Protein AF-G5E279-F1 (afdb_monomer)

Mean predicted aligned error: 8.5 Å

Organism: NCBI:txid8362

Sequence (110 aa):
SQKFAKAAKEYCSMAWTTLMDRFNNGLYSSHADQHRLKYQCFKSAWVYSVLHDGFHFPHNYPNLKTAQLVYDKEVQWTLGAMLYKTRFLPLRDIRQESARPSRVSWFRFS

pLDDT: mean 90.17, std 13.59, range [43.53, 98.5]

Nearest PDB structures (foldseek):
  6wg5-assembly1_A  TM=9.042E-01  e=2.805E-08  Homo sapiens

Solvent-accessible surface area (backbone atoms only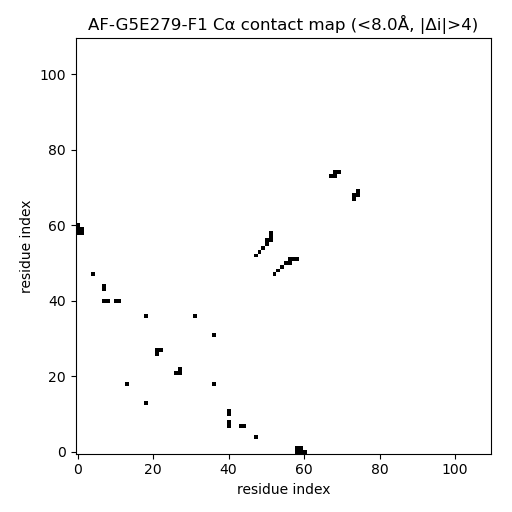 — not comparable to full-atom values): 6972 Å² total; per-residue (Å²): 79,65,73,59,56,50,53,46,51,55,57,58,69,51,54,68,68,60,56,49,49,41,50,78,70,58,75,54,63,93,87,63,48,72,69,50,62,74,43,43,47,60,53,50,54,48,53,51,43,46,40,40,74,64,69,60,44,59,66,76,56,81,84,77,77,93,72,86,52,59,93,90,31,73,84,57,68,65,58,55,52,49,52,64,75,49,66,60,59,66,55,54,58,54,46,55,68,71,60,59,76,81,80,78,82,86,82,86,87,133

InterPro domains:
  IPR000407 Nucleoside phosphatase GDA1/CD39 [PF01150] (2-91)
  IPR000407 Nucleoside phosphatase GDA1/CD39 [PTHR11782] (2-87)

Structure (mmCIF, N/CA/C/O backbone):
data_AF-G5E279-F1
#
_entry.id   AF-G5E279-F1
#
loop_
_atom_site.group_PDB
_atom_site.id
_atom_site.type_symbol
_atom_site.label_atom_id
_atom_site.label_alt_id
_atom_site.label_comp_id
_atom_site.label_asym_id
_atom_site.label_entity_id
_atom_site.label_seq_id
_atom_site.pdbx_PDB_ins_code
_atom_site.Cartn_x
_atom_site.Cartn_y
_atom_site.Cartn_z
_atom_site.occupancy
_atom_site.B_iso_or_equiv
_atom_site.auth_seq_id
_atom_site.auth_comp_id
_atom_site.auth_asym_id
_atom_site.auth_atom_id
_atom_site.pdbx_PDB_model_num
ATOM 1 N N . SER A 1 1 ? -3.790 -13.677 0.867 1.00 71.75 1 SER A N 1
ATOM 2 C CA . SER A 1 1 ? -4.754 -12.581 1.106 1.00 71.75 1 SER A CA 1
ATOM 3 C C . SER A 1 1 ? -5.674 -12.777 2.324 1.00 71.75 1 SER A C 1
ATOM 5 O O . SER A 1 1 ? -5.982 -11.805 3.004 1.00 71.75 1 SER A O 1
ATOM 7 N N . GLN A 1 2 ? -6.073 -14.007 2.690 1.00 86.00 2 GLN A N 1
ATOM 8 C CA . GLN A 1 2 ? -7.062 -14.243 3.765 1.00 86.00 2 GLN A CA 1
ATOM 9 C C . GLN A 1 2 ? -6.734 -13.600 5.130 1.00 86.00 2 GLN A C 1
ATOM 11 O O . GLN A 1 2 ? -7.617 -12.998 5.736 1.00 86.00 2 GLN A O 1
ATOM 16 N N . LYS A 1 3 ? -5.474 -13.654 5.594 1.00 93.75 3 LYS A N 1
ATOM 17 C CA . LYS A 1 3 ? -5.059 -13.016 6.862 1.00 93.75 3 LYS A CA 1
ATOM 18 C C . LYS A 1 3 ? -5.303 -11.501 6.863 1.00 93.75 3 LYS A C 1
ATOM 20 O O . LYS A 1 3 ? -5.796 -10.967 7.850 1.00 93.75 3 LYS A O 1
ATOM 25 N N . PHE A 1 4 ? -4.991 -10.830 5.752 1.00 95.81 4 PHE A N 1
ATOM 26 C CA . PHE A 1 4 ? -5.229 -9.394 5.590 1.00 95.81 4 PHE A CA 1
ATOM 27 C C . PHE A 1 4 ? -6.728 -9.078 5.604 1.00 95.81 4 PHE A C 1
ATOM 29 O O . PHE A 1 4 ? -7.161 -8.234 6.380 1.00 95.81 4 PHE A O 1
ATOM 36 N N . ALA A 1 5 ? -7.526 -9.802 4.811 1.00 95.88 5 ALA A N 1
ATOM 37 C CA . ALA A 1 5 ? -8.972 -9.591 4.744 1.00 95.88 5 ALA A CA 1
ATOM 38 C C . ALA A 1 5 ? -9.661 -9.815 6.101 1.00 95.88 5 ALA A C 1
ATOM 40 O O . ALA A 1 5 ? -10.548 -9.051 6.474 1.00 95.88 5 ALA A O 1
ATOM 41 N N . LYS A 1 6 ? -9.232 -10.834 6.859 1.00 97.62 6 LYS A N 1
ATOM 42 C CA . LYS A 1 6 ? -9.735 -11.102 8.212 1.00 97.62 6 LYS A CA 1
ATOM 43 C C . LYS A 1 6 ? -9.425 -9.941 9.162 1.00 97.62 6 LYS A C 1
ATOM 45 O O . LYS A 1 6 ? -10.348 -9.397 9.757 1.00 97.62 6 LYS A O 1
ATOM 50 N N . ALA A 1 7 ? -8.163 -9.514 9.234 1.00 97.75 7 ALA A N 1
ATOM 51 C CA . ALA A 1 7 ? -7.754 -8.406 10.098 1.00 97.75 7 ALA A CA 1
ATOM 52 C C . ALA A 1 7 ? -8.438 -7.079 9.719 1.00 97.75 7 ALA A C 1
ATOM 54 O O . ALA A 1 7 ? -8.822 -6.308 10.594 1.00 97.75 7 ALA A O 1
ATOM 55 N N . ALA A 1 8 ? -8.632 -6.820 8.421 1.00 98.00 8 ALA A N 1
ATOM 56 C CA . ALA A 1 8 ? -9.357 -5.647 7.942 1.00 98.00 8 ALA A CA 1
ATOM 57 C C . ALA A 1 8 ? -10.833 -5.672 8.372 1.00 98.00 8 ALA A C 1
ATOM 59 O O . ALA A 1 8 ? -11.332 -4.671 8.878 1.00 98.00 8 ALA A O 1
ATOM 60 N N . LYS A 1 9 ? -11.518 -6.819 8.239 1.00 98.12 9 LYS A N 1
ATOM 61 C CA . LYS A 1 9 ? -12.907 -6.985 8.704 1.00 98.12 9 LYS A CA 1
ATOM 62 C C . LYS A 1 9 ? -13.033 -6.787 10.213 1.00 98.12 9 LYS A C 1
ATOM 64 O O . LYS A 1 9 ? -13.901 -6.034 10.644 1.00 98.12 9 LYS A O 1
ATOM 69 N N . GLU A 1 10 ? -12.151 -7.406 10.995 1.00 98.06 10 GLU A N 1
ATOM 70 C CA . GLU A 1 10 ? -12.105 -7.228 12.452 1.00 98.06 10 GLU A CA 1
ATOM 71 C C . GLU A 1 10 ? -11.899 -5.753 12.815 1.00 98.06 10 GLU A C 1
ATOM 73 O O . GLU A 1 10 ? -12.656 -5.208 13.615 1.00 98.06 10 GLU A O 1
ATOM 78 N N . TYR A 1 11 ? -10.953 -5.074 12.156 1.00 98.00 11 TYR A N 1
ATOM 79 C CA . TYR A 1 11 ? -10.722 -3.644 12.348 1.00 98.00 11 TYR A CA 1
ATOM 80 C C . TYR A 1 11 ? -11.961 -2.795 12.041 1.00 98.00 11 TYR A C 1
ATOM 82 O O . TYR A 1 11 ? -12.356 -1.968 12.858 1.00 98.00 11 TYR A O 1
ATOM 90 N N . CYS A 1 12 ? -12.591 -3.019 10.887 1.00 98.12 12 CYS A N 1
ATOM 91 C CA . CYS A 1 12 ? -13.786 -2.295 10.452 1.00 98.12 12 CYS A CA 1
ATOM 92 C C . CYS A 1 12 ? -15.004 -2.524 11.359 1.00 98.12 12 CYS A C 1
ATOM 94 O O . CYS A 1 12 ? -15.870 -1.659 11.433 1.00 98.12 12 CYS A O 1
ATOM 96 N N . SER A 1 13 ? -15.090 -3.682 12.019 1.00 98.19 13 SER A N 1
ATOM 97 C CA .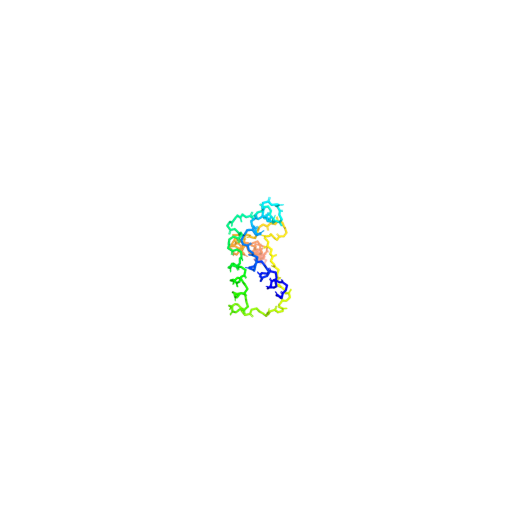 SER A 1 13 ? -16.195 -4.020 12.925 1.00 98.19 13 SER A CA 1
ATOM 98 C C . SER A 1 13 ? -16.061 -3.431 14.332 1.00 98.19 13 SER A C 1
ATOM 100 O O . SER A 1 13 ? -17.015 -3.483 15.104 1.00 98.19 13 SER A O 1
ATOM 102 N N . MET A 1 14 ? -14.895 -2.883 14.690 1.00 98.00 14 MET A N 1
ATOM 103 C CA . MET A 1 14 ? -14.697 -2.273 16.003 1.00 98.00 14 MET A CA 1
ATOM 104 C C . MET A 1 14 ? -15.431 -0.937 16.116 1.00 98.00 14 MET A C 1
ATOM 106 O O . MET A 1 14 ? -15.403 -0.109 15.205 1.00 98.00 14 MET A O 1
ATOM 110 N N . ALA A 1 15 ? -16.029 -0.695 17.283 1.00 98.25 15 ALA A N 1
ATOM 111 C CA . ALA A 1 15 ? -16.591 0.606 17.604 1.00 98.25 15 ALA A CA 1
ATOM 112 C C . ALA A 1 15 ? -15.498 1.686 17.577 1.00 98.25 15 ALA A C 1
ATOM 114 O O . ALA A 1 15 ? -14.365 1.464 18.016 1.00 98.25 15 ALA A O 1
ATOM 115 N N . TRP A 1 16 ? -15.857 2.884 17.110 1.00 97.88 16 TRP A N 1
ATOM 116 C CA . TRP A 1 16 ? -14.929 4.015 17.040 1.00 97.88 16 TRP A CA 1
ATOM 117 C C . TRP A 1 16 ? -14.297 4.346 18.401 1.00 97.88 16 TRP A C 1
ATOM 119 O O . TRP A 1 16 ? -13.103 4.621 18.479 1.00 97.88 16 TRP A O 1
ATOM 129 N N . THR A 1 17 ? -15.071 4.244 19.484 1.00 98.06 17 THR A N 1
ATOM 130 C CA . THR A 1 17 ? -14.591 4.440 20.861 1.00 98.06 17 THR A CA 1
ATOM 131 C C . THR A 1 17 ? -13.476 3.461 21.227 1.00 98.06 17 THR A C 1
ATOM 133 O O . THR A 1 17 ? -12.451 3.879 21.755 1.00 98.06 17 THR A O 1
ATOM 136 N N . THR A 1 18 ? -13.617 2.179 20.877 1.00 98.12 18 THR A N 1
ATOM 137 C CA . THR A 1 18 ? -12.583 1.154 21.087 1.00 98.12 18 THR A CA 1
ATOM 138 C C . THR A 1 18 ? -11.334 1.422 20.251 1.00 98.12 18 THR A C 1
ATOM 140 O O . THR A 1 18 ? -10.218 1.249 20.736 1.00 98.12 18 THR A O 1
ATOM 143 N N . LEU A 1 19 ? -11.494 1.850 18.994 1.00 97.69 19 LEU A N 1
ATOM 144 C CA . LEU A 1 19 ? -10.357 2.213 18.144 1.00 97.69 19 LEU A CA 1
ATOM 145 C C . LEU A 1 19 ? -9.563 3.377 18.744 1.00 97.69 19 LEU A C 1
ATOM 147 O O . LEU A 1 19 ? -8.333 3.332 18.748 1.00 97.69 19 LEU A O 1
ATOM 151 N N . MET A 1 20 ? -10.267 4.383 19.261 1.00 97.56 20 MET A N 1
ATOM 152 C CA . MET A 1 20 ? -9.670 5.572 19.858 1.00 97.56 20 MET A CA 1
ATOM 153 C C . MET A 1 20 ? -8.972 5.263 21.187 1.00 97.56 20 MET A C 1
ATOM 155 O O . MET A 1 20 ? -7.848 5.708 21.399 1.00 97.56 20 MET A O 1
ATOM 159 N N . ASP A 1 21 ? -9.583 4.441 22.042 1.00 98.00 21 ASP A N 1
ATOM 160 C CA . ASP A 1 21 ? -8.963 3.968 23.284 1.00 98.00 21 ASP A CA 1
ATOM 161 C C . ASP A 1 21 ? -7.646 3.224 23.005 1.00 98.00 21 ASP A C 1
ATOM 163 O O . ASP A 1 21 ? -6.596 3.569 23.544 1.00 98.00 21 ASP A O 1
ATOM 167 N N . ARG A 1 22 ? -7.651 2.284 22.050 1.00 97.31 22 ARG A N 1
ATOM 168 C CA . ARG A 1 22 ? -6.431 1.568 21.636 1.00 97.31 22 ARG A CA 1
ATOM 169 C C . ARG A 1 22 ? -5.341 2.500 21.111 1.00 97.31 22 ARG A C 1
ATOM 171 O O . ARG A 1 22 ? -4.161 2.247 21.335 1.00 97.31 22 ARG A O 1
ATOM 178 N N . PHE A 1 23 ? -5.722 3.558 20.403 1.00 97.19 23 PHE A N 1
ATOM 179 C CA . PHE A 1 23 ? -4.775 4.555 19.916 1.00 97.19 23 PHE A CA 1
ATOM 180 C C . PHE A 1 23 ? -4.157 5.365 21.046 1.00 97.19 23 PHE A C 1
ATOM 182 O O . PHE A 1 23 ? -2.937 5.494 21.088 1.00 97.19 23 PHE A O 1
ATOM 189 N N . ASN A 1 24 ? -4.974 5.841 21.984 1.00 96.75 24 ASN A N 1
ATOM 190 C CA . ASN A 1 24 ? -4.503 6.593 23.145 1.00 96.75 24 ASN A CA 1
ATOM 191 C C . ASN A 1 24 ? -3.589 5.745 24.041 1.00 96.75 24 ASN A C 1
ATOM 193 O O . ASN A 1 24 ? -2.633 6.262 24.608 1.00 96.75 24 ASN A O 1
ATOM 197 N N . ASN A 1 25 ? -3.834 4.435 24.099 1.00 97.12 25 ASN A N 1
ATOM 198 C CA . ASN A 1 25 ? -3.002 3.468 24.813 1.00 97.12 25 ASN A CA 1
ATOM 199 C C . ASN A 1 25 ? -1.740 3.038 24.031 1.00 97.12 25 ASN A C 1
ATOM 201 O O . ASN A 1 25 ? -0.996 2.176 24.494 1.00 97.12 25 ASN A O 1
ATOM 205 N N . GLY A 1 26 ? -1.482 3.600 22.842 1.00 95.94 26 GLY A N 1
ATOM 206 C CA . GLY A 1 26 ? -0.263 3.339 22.071 1.00 95.94 26 GLY A CA 1
ATOM 207 C C . GLY A 1 26 ? -0.198 1.963 21.398 1.00 95.94 26 GLY A C 1
ATOM 208 O O . GLY A 1 26 ? 0.893 1.492 21.087 1.00 95.94 26 GLY A O 1
ATOM 209 N N . LEU A 1 27 ? -1.336 1.298 21.149 1.00 96.38 27 LEU A N 1
ATOM 210 C CA . LEU A 1 27 ? -1.360 -0.035 20.517 1.00 96.38 27 LEU A CA 1
ATOM 211 C C . LEU A 1 27 ? -1.094 -0.009 19.000 1.00 96.38 27 LEU A C 1
ATOM 213 O O . LEU A 1 27 ? -0.954 -1.067 18.381 1.00 96.38 27 LEU A O 1
ATOM 217 N N . TYR A 1 28 ? -1.056 1.170 18.378 1.00 95.31 28 TYR A N 1
ATOM 218 C CA . TYR 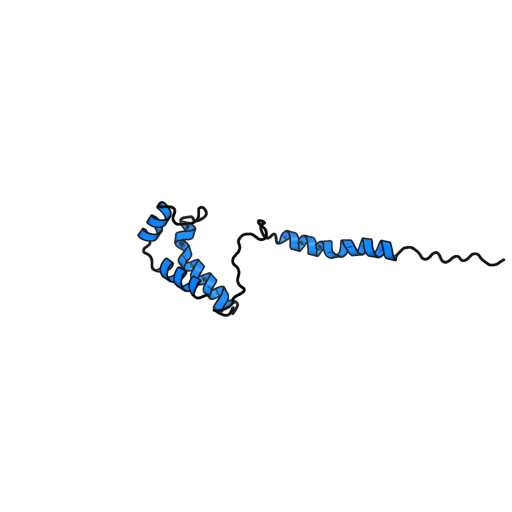A 1 28 ? -0.721 1.329 16.963 1.00 95.31 28 TYR A CA 1
ATOM 219 C C . TYR A 1 28 ? 0.705 1.850 16.788 1.00 95.31 28 TYR A C 1
ATOM 221 O O . TYR A 1 28 ? 1.334 2.334 17.723 1.00 95.31 28 TYR A O 1
ATOM 229 N N . SER A 1 29 ? 1.230 1.741 15.567 1.00 92.88 29 SER A N 1
ATOM 230 C CA . SER A 1 29 ? 2.570 2.245 15.272 1.00 92.88 29 SER A CA 1
ATOM 231 C C . SER A 1 29 ? 2.666 3.757 15.494 1.00 92.88 29 SER A C 1
ATOM 233 O O . SER A 1 29 ? 1.692 4.473 15.282 1.00 92.88 29 SER A O 1
ATOM 235 N N . SER A 1 30 ? 3.857 4.246 15.841 1.00 92.75 30 SER A N 1
ATOM 236 C CA . SER A 1 30 ? 4.130 5.662 16.126 1.00 92.75 30 SER A CA 1
ATOM 237 C C . SER A 1 30 ? 3.793 6.620 14.978 1.00 92.75 30 SER A C 1
ATOM 239 O O . SER A 1 30 ? 3.576 7.801 15.212 1.00 92.75 30 SER A O 1
ATOM 241 N N . HIS A 1 31 ? 3.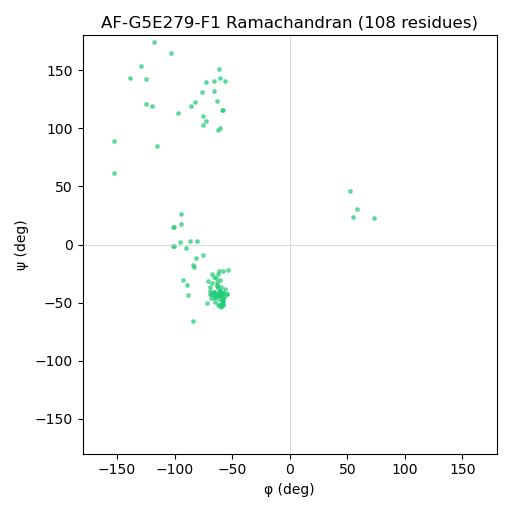740 6.124 13.741 1.00 92.12 31 HIS A N 1
ATOM 242 C CA . HIS A 1 31 ? 3.360 6.902 12.559 1.00 92.12 31 HIS A CA 1
ATOM 243 C C . HIS A 1 31 ? 1.853 6.867 12.257 1.00 92.12 31 HIS A C 1
ATOM 245 O O . HIS A 1 31 ? 1.410 7.467 11.277 1.00 92.12 31 HIS A O 1
ATOM 251 N N . ALA A 1 32 ? 1.058 6.114 13.020 1.00 95.69 32 ALA A N 1
ATOM 252 C CA . ALA A 1 32 ? -0.388 6.1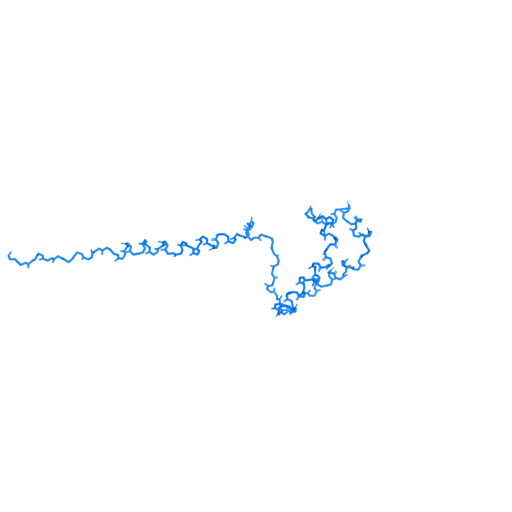51 12.889 1.00 95.69 32 ALA A CA 1
ATOM 253 C C . ALA A 1 32 ? -0.913 7.433 13.542 1.00 95.69 32 ALA A C 1
ATOM 255 O O . ALA A 1 32 ? -0.572 7.743 14.677 1.00 95.69 32 ALA A O 1
ATOM 256 N N . ASP A 1 33 ? -1.771 8.151 12.828 1.00 96.25 33 ASP A N 1
ATOM 257 C CA . ASP A 1 33 ? -2.491 9.323 13.311 1.00 96.25 33 ASP A CA 1
ATOM 258 C C . ASP A 1 33 ? -4.009 9.067 13.289 1.00 96.25 33 ASP A C 1
ATOM 260 O O . ASP A 1 33 ? -4.501 8.045 12.793 1.00 96.25 33 ASP A O 1
ATOM 264 N N . GLN A 1 34 ? -4.796 10.003 13.820 1.00 95.50 34 GLN A N 1
ATOM 265 C CA . GLN A 1 34 ? -6.257 9.875 13.821 1.00 95.50 34 GLN A CA 1
ATOM 266 C C . GLN A 1 34 ? -6.829 9.788 12.395 1.00 95.50 34 GLN A C 1
ATOM 268 O O . GLN A 1 34 ? -7.835 9.112 12.158 1.00 95.50 34 GLN A O 1
ATOM 273 N N . HIS A 1 35 ? -6.171 10.433 11.427 1.00 97.44 35 HIS A N 1
ATOM 274 C CA . HIS A 1 35 ? -6.536 10.341 10.018 1.00 97.44 35 HIS A CA 1
ATOM 275 C C . HIS A 1 35 ? -6.368 8.906 9.496 1.00 97.44 35 HIS A C 1
ATOM 277 O O . HIS A 1 35 ? -7.264 8.376 8.829 1.00 97.44 35 HIS A O 1
ATOM 283 N N . ARG A 1 36 ? -5.266 8.232 9.843 1.00 96.88 36 ARG A N 1
ATOM 284 C CA . ARG A 1 36 ? -5.040 6.819 9.544 1.00 96.88 36 ARG A CA 1
ATOM 285 C C . ARG A 1 36 ? -6.151 5.973 10.137 1.00 96.88 36 ARG A C 1
ATOM 287 O O . ARG A 1 36 ? -6.715 5.183 9.392 1.00 96.88 36 ARG A O 1
ATOM 294 N N . LEU A 1 37 ? -6.507 6.175 11.405 1.00 97.31 37 LEU A N 1
ATOM 295 C CA . LEU A 1 37 ? -7.581 5.423 12.060 1.00 97.31 37 LEU A CA 1
ATOM 296 C C . LEU A 1 37 ? -8.916 5.565 11.325 1.00 97.31 37 LEU A C 1
ATOM 298 O O . LEU A 1 37 ? -9.542 4.574 10.953 1.00 97.31 37 LEU A O 1
ATOM 302 N N . LYS A 1 38 ? -9.323 6.810 11.066 1.00 97.81 38 LYS A N 1
ATOM 303 C CA . LYS A 1 38 ? -10.605 7.134 10.431 1.00 97.81 38 LYS A CA 1
ATOM 304 C C . LYS A 1 38 ? -10.760 6.474 9.060 1.00 97.81 38 LYS A C 1
ATOM 306 O O . LYS A 1 38 ? -11.830 5.969 8.736 1.00 97.81 38 LYS A O 1
ATOM 311 N N . TYR A 1 39 ? -9.699 6.470 8.254 1.00 98.31 39 TYR A N 1
ATOM 312 C CA . TYR A 1 39 ? -9.760 5.991 6.871 1.00 98.31 39 TYR A CA 1
ATOM 313 C C . TYR A 1 39 ? -9.216 4.577 6.663 1.00 98.31 39 TYR A C 1
ATOM 315 O O . TYR A 1 39 ? -9.263 4.077 5.539 1.00 98.31 39 TYR A O 1
ATOM 323 N N . GLN A 1 40 ? -8.712 3.909 7.704 1.00 98.31 40 GLN A N 1
ATOM 324 C CA . GLN A 1 40 ? -8.102 2.586 7.577 1.00 98.31 40 GLN A CA 1
ATOM 325 C C . GLN A 1 40 ? -9.082 1.558 7.003 1.00 98.31 40 GLN A C 1
ATOM 327 O O . GLN A 1 40 ? -8.688 0.793 6.122 1.00 98.31 40 GLN A O 1
ATOM 332 N N . CYS A 1 41 ? -10.350 1.566 7.434 1.00 98.31 41 CYS A N 1
ATOM 333 C CA . CYS A 1 41 ? -11.347 0.626 6.918 1.00 98.31 41 CYS A CA 1
ATOM 334 C C . CYS A 1 41 ? -11.530 0.788 5.399 1.00 98.31 41 CYS A C 1
ATOM 336 O O . CYS A 1 41 ? -11.283 -0.152 4.642 1.00 98.31 41 CYS A O 1
ATOM 338 N N . PHE A 1 42 ? -11.818 2.011 4.943 1.00 98.50 42 PHE A N 1
ATOM 339 C CA . PHE A 1 42 ? -11.951 2.325 3.519 1.00 98.50 42 PHE A CA 1
ATOM 340 C C . PHE A 1 42 ? -10.682 1.988 2.724 1.00 98.50 42 PHE A C 1
ATOM 342 O O . PHE A 1 42 ? -10.748 1.263 1.736 1.00 98.50 42 PHE A O 1
ATOM 349 N N . LYS A 1 43 ? -9.508 2.462 3.166 1.00 98.44 43 LYS A N 1
ATOM 350 C CA . LYS A 1 43 ? -8.240 2.246 2.450 1.00 98.44 43 LYS A CA 1
ATOM 351 C C . LYS A 1 43 ? -7.873 0.766 2.361 1.00 98.44 43 LYS A C 1
ATOM 353 O O . LYS A 1 43 ? -7.330 0.344 1.346 1.00 98.44 43 LYS A O 1
ATOM 358 N N . SER A 1 44 ? -8.170 -0.025 3.392 1.00 98.19 44 SER A N 1
ATOM 359 C CA . SER A 1 44 ? -7.906 -1.467 3.375 1.00 98.19 44 SER A CA 1
ATOM 360 C C . SER A 1 44 ? -8.803 -2.217 2.388 1.00 98.19 44 SER A C 1
ATOM 362 O O . SER A 1 44 ? -8.296 -3.044 1.632 1.00 98.19 44 SER A O 1
ATOM 364 N N . ALA A 1 45 ? -10.097 -1.882 2.334 1.00 98.19 45 ALA A N 1
ATOM 365 C CA . ALA A 1 45 ? -11.028 -2.435 1.354 1.00 98.19 45 ALA A CA 1
ATOM 366 C C . ALA A 1 45 ? -10.657 -2.008 -0.074 1.00 98.19 45 ALA A C 1
ATOM 368 O O . ALA A 1 45 ? -10.590 -2.841 -0.972 1.00 98.19 45 ALA A O 1
ATOM 369 N N . TRP A 1 46 ? -10.319 -0.730 -0.264 1.00 98.38 46 TRP A N 1
ATOM 370 C CA . TRP A 1 46 ? -9.873 -0.199 -1.549 1.00 98.38 46 TRP A CA 1
ATOM 371 C C . TRP A 1 46 ? -8.628 -0.920 -2.070 1.00 98.38 46 TRP A C 1
ATOM 373 O O . TRP A 1 46 ? -8.629 -1.399 -3.197 1.00 98.38 46 TRP A O 1
ATOM 383 N N . VAL A 1 47 ? -7.582 -1.059 -1.247 1.00 97.56 47 VAL A N 1
ATOM 384 C CA . VAL A 1 47 ? -6.358 -1.779 -1.639 1.00 97.56 47 VAL A CA 1
ATOM 385 C C . VAL A 1 47 ? -6.660 -3.238 -1.987 1.00 97.56 47 VAL A C 1
ATOM 387 O O . VAL A 1 47 ? -6.113 -3.749 -2.961 1.00 97.56 47 VAL A O 1
ATOM 390 N N . TYR A 1 48 ? -7.537 -3.902 -1.228 1.00 97.31 48 TYR A N 1
ATOM 391 C CA . TYR A 1 48 ? -7.944 -5.278 -1.510 1.00 97.31 48 TY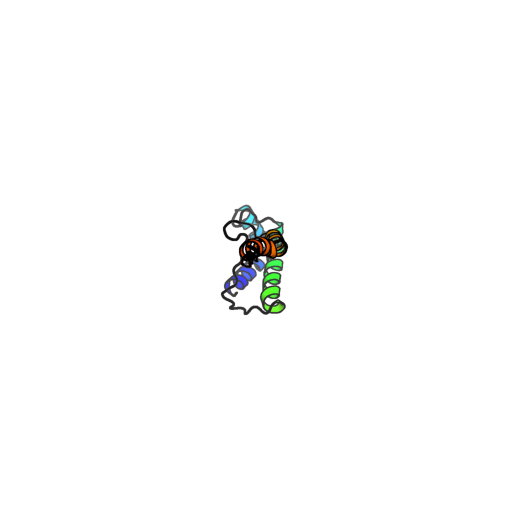R A CA 1
ATOM 392 C C . TYR A 1 48 ? -8.582 -5.410 -2.897 1.00 97.31 48 TYR A C 1
ATOM 394 O O . TYR A 1 48 ? -8.128 -6.230 -3.696 1.00 97.31 48 TYR A O 1
ATOM 402 N N . SER A 1 49 ? -9.592 -4.587 -3.190 1.00 97.81 49 SER A N 1
ATOM 403 C CA . SER A 1 49 ? -10.303 -4.635 -4.470 1.00 97.81 49 SER A CA 1
ATOM 404 C C . SER A 1 49 ? -9.442 -4.159 -5.632 1.00 97.81 49 SER A C 1
ATOM 406 O O . SER A 1 49 ? -9.436 -4.798 -6.675 1.00 97.81 49 SER A O 1
ATOM 408 N N . VAL A 1 50 ? -8.632 -3.111 -5.467 1.00 98.19 50 VAL A N 1
ATOM 409 C CA . VAL A 1 50 ? -7.696 -2.678 -6.519 1.00 98.19 50 VAL A CA 1
ATOM 410 C C . VAL A 1 50 ? -6.734 -3.799 -6.900 1.00 98.19 50 VAL A C 1
ATOM 412 O O . VAL A 1 50 ? -6.476 -3.995 -8.082 1.00 98.19 50 VAL A O 1
ATOM 415 N N . LEU A 1 51 ? -6.214 -4.558 -5.933 1.00 97.38 51 LEU A N 1
ATOM 416 C CA . LEU A 1 51 ? -5.299 -5.658 -6.231 1.00 97.38 51 LEU A CA 1
ATOM 417 C C . LEU A 1 51 ? -6.011 -6.848 -6.880 1.00 97.38 51 LEU A C 1
ATOM 419 O O . LEU A 1 51 ? -5.535 -7.356 -7.894 1.00 97.38 51 LEU A O 1
ATOM 423 N N . HIS A 1 52 ? -7.116 -7.309 -6.295 1.00 97.00 52 HIS A N 1
ATOM 424 C CA . HIS A 1 52 ? -7.753 -8.564 -6.697 1.00 97.00 52 HIS A CA 1
ATOM 425 C C . HIS A 1 52 ? -8.775 -8.404 -7.820 1.00 97.00 52 HIS A C 1
ATOM 427 O O . HIS A 1 52 ? -8.753 -9.190 -8.758 1.00 97.00 52 HIS A O 1
ATOM 433 N N . ASP A 1 53 ? -9.614 -7.375 -7.755 1.00 97.38 53 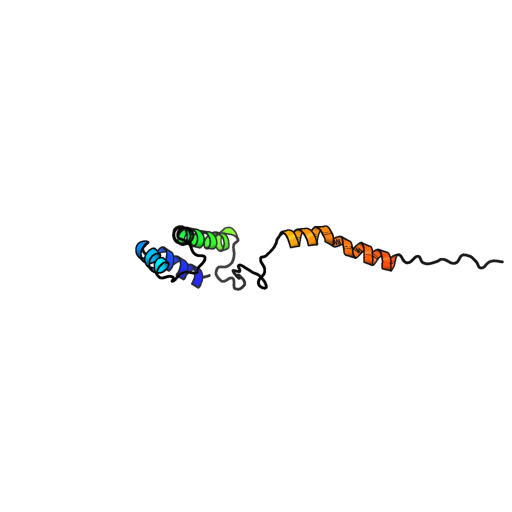ASP A N 1
ATOM 434 C CA . ASP A 1 53 ? -10.677 -7.132 -8.734 1.00 97.38 53 ASP A CA 1
ATOM 435 C C . ASP A 1 53 ? -10.192 -6.188 -9.851 1.00 97.38 53 ASP A C 1
ATOM 437 O O . ASP A 1 53 ? -10.620 -6.292 -10.994 1.00 97.38 53 ASP A O 1
ATOM 441 N N . GLY A 1 54 ? -9.270 -5.269 -9.535 1.00 98.06 54 GLY A N 1
ATOM 442 C CA . GLY A 1 54 ? -8.695 -4.320 -10.494 1.00 98.06 54 GLY A CA 1
ATOM 443 C C . GLY A 1 54 ? -7.526 -4.905 -11.286 1.00 98.06 54 GLY A C 1
ATOM 444 O O . GLY A 1 54 ? -7.596 -5.089 -12.499 1.00 98.06 54 GLY A O 1
ATOM 445 N N . PHE A 1 55 ? -6.425 -5.217 -10.606 1.00 97.88 55 PHE A N 1
ATOM 446 C CA . PHE A 1 55 ? -5.218 -5.773 -11.224 1.00 97.88 55 PHE A CA 1
ATOM 447 C C . PHE A 1 55 ? -5.238 -7.299 -11.359 1.00 97.88 55 PHE A C 1
ATOM 449 O O . PHE A 1 55 ? -4.257 -7.870 -11.830 1.00 97.88 55 PHE A O 1
ATOM 456 N N . HIS A 1 56 ? -6.337 -7.956 -10.976 1.00 97.38 56 HIS A N 1
ATOM 457 C CA . HIS A 1 56 ? -6.538 -9.396 -11.155 1.00 97.38 56 HIS A CA 1
ATOM 458 C C . HIS A 1 56 ? -5.463 -10.267 -10.477 1.00 97.38 56 HIS A C 1
ATOM 460 O O . HIS A 1 56 ? -5.146 -11.366 -10.936 1.00 97.38 56 HIS A O 1
ATOM 466 N N . PHE A 1 57 ? -4.887 -9.805 -9.361 1.00 96.75 57 PHE A N 1
ATOM 467 C CA . PHE A 1 57 ? -3.980 -10.636 -8.572 1.00 96.75 57 PHE A CA 1
ATOM 468 C C . PHE A 1 57 ? -4.764 -11.806 -7.964 1.00 96.75 57 PHE A C 1
ATOM 470 O O . PHE A 1 57 ? -5.780 -11.572 -7.305 1.00 96.75 57 PHE A O 1
ATOM 477 N N . PRO A 1 58 ? -4.280 -13.057 -8.060 1.00 96.19 58 PRO A N 1
ATOM 478 C CA . PRO A 1 58 ? -4.912 -14.177 -7.374 1.00 96.19 58 PRO A CA 1
ATOM 479 C C . PRO A 1 58 ? -5.019 -13.932 -5.861 1.00 96.19 58 PRO A C 1
ATOM 481 O O . PRO A 1 58 ? -4.086 -13.436 -5.223 1.00 96.19 58 PRO A O 1
ATOM 484 N N . HIS A 1 59 ? -6.127 -14.328 -5.232 1.00 94.00 59 HIS A N 1
ATOM 485 C CA . HIS A 1 59 ? -6.301 -14.165 -3.778 1.00 94.00 59 HIS A CA 1
ATOM 486 C C . HIS A 1 59 ? -5.254 -14.930 -2.941 1.00 94.00 59 HIS A C 1
ATOM 488 O O . HIS A 1 59 ? -4.975 -14.591 -1.782 1.00 94.00 59 HIS A O 1
ATOM 494 N N . ASN A 1 60 ? -4.644 -15.961 -3.517 1.00 93.94 60 ASN A N 1
ATOM 495 C CA . ASN A 1 60 ? -3.570 -16.750 -2.926 1.00 93.94 60 ASN A CA 1
ATOM 496 C C . ASN A 1 60 ? -2.173 -16.358 -3.440 1.00 93.94 60 ASN A C 1
ATOM 498 O O . ASN A 1 60 ? -1.236 -17.115 -3.214 1.00 93.94 60 ASN A O 1
ATOM 502 N N . TYR A 1 61 ? -2.011 -15.199 -4.091 1.00 94.94 61 TYR A N 1
ATOM 503 C CA . TYR A 1 61 ? -0.724 -14.779 -4.644 1.00 94.94 61 TYR A CA 1
ATOM 504 C C . TYR A 1 61 ? 0.365 -14.696 -3.550 1.00 94.94 61 TYR A C 1
ATOM 506 O O . TYR A 1 61 ? 0.243 -13.874 -2.634 1.00 94.94 61 TYR A O 1
ATOM 514 N N . PRO A 1 62 ? 1.424 -15.530 -3.614 1.00 93.75 62 PRO A N 1
ATOM 515 C CA . PRO A 1 62 ? 2.389 -15.666 -2.520 1.00 93.75 62 PRO A CA 1
ATOM 516 C C . PRO A 1 62 ? 3.493 -14.601 -2.549 1.00 93.75 62 PRO A C 1
ATOM 518 O O . PRO A 1 62 ? 4.156 -14.369 -1.543 1.00 93.75 62 PRO A O 1
ATOM 521 N N . ASN A 1 63 ? 3.683 -13.932 -3.690 1.00 94.25 63 ASN A N 1
ATOM 522 C CA . ASN A 1 63 ? 4.855 -13.094 -3.952 1.00 94.25 63 ASN A CA 1
ATOM 523 C C . ASN A 1 63 ? 4.591 -11.588 -3.784 1.00 94.25 63 ASN A C 1
ATOM 525 O O . ASN A 1 63 ? 5.384 -10.769 -4.243 1.00 94.25 63 ASN A O 1
ATOM 529 N N . LEU A 1 64 ? 3.488 -11.200 -3.137 1.00 93.88 64 LEU A N 1
ATOM 530 C CA . LEU A 1 64 ? 3.229 -9.801 -2.797 1.00 93.88 64 LEU A CA 1
ATOM 531 C C . LEU A 1 64 ? 3.907 -9.458 -1.467 1.00 93.88 64 LEU A C 1
ATOM 533 O O . LEU A 1 64 ? 3.566 -10.021 -0.427 1.00 93.88 64 LEU A O 1
ATOM 537 N N . LYS A 1 65 ? 4.833 -8.496 -1.493 1.00 94.94 65 LYS A N 1
ATOM 538 C CA . LYS A 1 65 ? 5.499 -7.960 -0.301 1.00 94.94 65 LYS A CA 1
ATOM 539 C C . LYS A 1 65 ? 5.206 -6.470 -0.178 1.00 94.94 65 LYS A C 1
ATOM 541 O O . LYS A 1 65 ? 5.566 -5.695 -1.058 1.00 94.94 65 LYS A O 1
ATOM 546 N N . THR A 1 66 ? 4.561 -6.068 0.913 1.00 94.94 66 THR A N 1
ATOM 547 C CA . THR A 1 66 ? 4.393 -4.652 1.258 1.00 94.94 66 THR A CA 1
ATOM 548 C C . THR A 1 66 ? 5.656 -4.164 1.955 1.00 94.94 66 THR A C 1
ATOM 550 O O . THR A 1 66 ? 6.0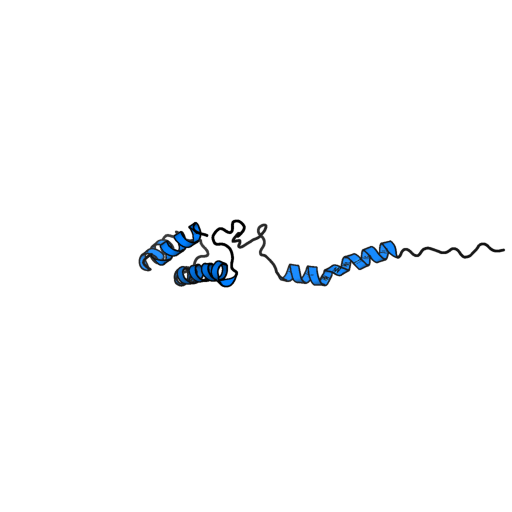30 -4.722 2.986 1.00 94.94 66 THR A O 1
ATOM 553 N N . ALA A 1 67 ? 6.301 -3.135 1.419 1.00 94.88 67 ALA A N 1
ATOM 554 C CA . ALA A 1 67 ? 7.506 -2.555 1.996 1.00 94.88 67 ALA A CA 1
ATOM 555 C C . ALA A 1 67 ? 7.450 -1.030 1.898 1.00 94.88 67 ALA A C 1
ATOM 557 O O . ALA A 1 67 ? 6.952 -0.491 0.912 1.00 94.88 67 ALA A O 1
ATOM 558 N N . GLN A 1 68 ? 7.960 -0.352 2.926 1.00 92.44 68 GLN A N 1
ATOM 559 C CA . GLN A 1 68 ? 8.180 1.096 2.896 1.00 92.44 68 GLN A CA 1
ATOM 560 C C . GLN A 1 68 ? 9.579 1.431 2.362 1.00 92.44 68 GLN A C 1
ATOM 562 O O . GLN A 1 68 ? 9.747 2.419 1.656 1.00 92.44 68 GLN A O 1
ATOM 567 N N . LEU A 1 69 ? 10.567 0.590 2.681 1.00 95.94 69 LEU A N 1
ATOM 568 C CA . LEU A 1 69 ? 11.971 0.740 2.304 1.00 95.94 69 LEU A CA 1
ATOM 569 C C . LEU A 1 69 ? 12.478 -0.557 1.666 1.00 95.94 69 LEU A C 1
ATOM 571 O O . LEU A 1 69 ? 11.983 -1.645 1.970 1.00 95.94 69 LEU A O 1
ATOM 575 N N . VAL A 1 70 ? 13.494 -0.445 0.816 1.00 97.06 70 VAL A N 1
ATOM 576 C CA . VAL A 1 70 ? 14.231 -1.575 0.243 1.00 97.06 70 VAL A CA 1
ATOM 577 C C . VAL A 1 70 ? 15.708 -1.358 0.554 1.00 97.06 70 VAL A C 1
ATOM 579 O O . VAL A 1 70 ? 16.263 -0.324 0.194 1.00 97.06 70 VAL A O 1
ATOM 582 N N . TYR A 1 71 ? 16.328 -2.308 1.261 1.00 96.75 71 TYR A N 1
ATOM 583 C CA . TYR A 1 71 ? 17.688 -2.160 1.805 1.00 96.75 71 TYR A CA 1
ATOM 584 C C . TYR A 1 71 ? 17.859 -0.874 2.637 1.00 96.75 71 TYR A C 1
ATOM 586 O O . TYR A 1 71 ? 18.803 -0.114 2.427 1.00 96.75 71 TYR A O 1
ATOM 594 N N . ASP A 1 72 ? 16.890 -0.603 3.523 1.00 96.62 72 ASP A N 1
ATOM 595 C CA . ASP A 1 72 ? 16.825 0.584 4.396 1.00 96.62 72 ASP A CA 1
ATOM 596 C C . ASP A 1 72 ? 16.904 1.928 3.658 1.00 96.62 72 ASP A C 1
ATOM 598 O O . ASP A 1 72 ? 17.274 2.962 4.215 1.00 96.62 72 ASP A O 1
ATOM 602 N N . LYS A 1 73 ? 16.535 1.921 2.375 1.00 96.50 73 LYS A N 1
ATOM 603 C CA . LYS A 1 73 ? 16.489 3.099 1.518 1.00 96.50 73 LYS A CA 1
ATOM 604 C C . LYS A 1 73 ? 15.108 3.240 0.905 1.00 96.50 73 LYS A C 1
ATOM 606 O O . LYS A 1 73 ? 14.454 2.261 0.542 1.00 96.50 73 LYS A O 1
ATOM 611 N N . GLU A 1 74 ? 14.663 4.483 0.790 1.00 95.81 74 GLU A N 1
ATOM 612 C CA . GLU A 1 74 ? 13.456 4.80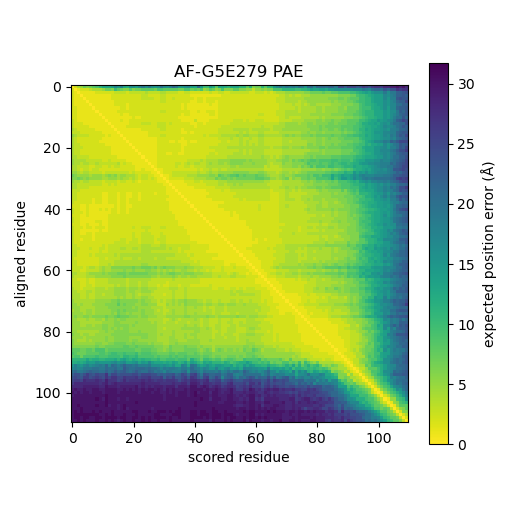7 0.044 1.00 95.81 74 GLU A CA 1
ATOM 613 C C . GLU A 1 74 ? 13.671 4.498 -1.442 1.00 95.81 74 GLU A C 1
ATOM 615 O O . GLU A 1 74 ? 14.743 4.749 -2.001 1.00 95.81 74 GLU A O 1
ATOM 620 N N . VAL A 1 75 ? 12.645 3.956 -2.094 1.00 96.00 75 VAL A N 1
ATOM 621 C CA . VAL A 1 75 ? 12.694 3.663 -3.527 1.00 96.00 75 VAL A CA 1
ATOM 622 C C . VAL A 1 75 ? 12.559 4.965 -4.318 1.00 96.00 75 VAL A C 1
ATOM 624 O O . VAL A 1 75 ? 11.492 5.568 -4.369 1.00 96.00 75 VAL A O 1
ATOM 627 N N . GLN A 1 76 ? 13.643 5.378 -4.974 1.00 96.56 76 GLN A N 1
ATOM 628 C CA . GLN A 1 76 ? 13.700 6.614 -5.756 1.00 96.56 76 GLN A CA 1
ATOM 629 C C . GLN A 1 76 ? 13.462 6.341 -7.247 1.00 96.56 76 GLN A C 1
ATOM 631 O O . GLN A 1 76 ? 14.307 5.757 -7.928 1.00 96.56 76 GLN A O 1
ATOM 636 N N . TRP A 1 77 ? 12.345 6.819 -7.799 1.00 96.81 77 TRP A N 1
ATOM 637 C CA . TRP A 1 77 ? 12.077 6.732 -9.244 1.00 96.81 77 TRP A CA 1
ATOM 638 C C . TRP A 1 77 ? 13.059 7.580 -10.073 1.00 96.81 77 TRP A C 1
ATOM 640 O O . TRP A 1 77 ? 13.388 7.236 -11.211 1.00 96.81 77 TRP A O 1
ATOM 650 N N . THR A 1 78 ? 13.581 8.660 -9.486 1.00 97.88 78 THR A N 1
ATOM 651 C CA . THR A 1 78 ? 14.579 9.554 -10.092 1.00 97.88 78 THR A CA 1
ATOM 652 C C . THR A 1 78 ? 15.901 8.841 -10.371 1.00 97.88 78 THR A C 1
ATOM 654 O O . THR A 1 78 ? 16.519 9.090 -11.406 1.00 97.88 78 THR A O 1
ATOM 657 N N . LEU A 1 79 ? 16.303 7.896 -9.513 1.00 97.31 79 LEU A N 1
ATOM 658 C CA . LEU A 1 79 ? 17.476 7.053 -9.746 1.00 97.31 79 LEU A CA 1
ATOM 659 C C . LEU A 1 79 ? 17.306 6.225 -11.028 1.00 97.31 79 LEU A C 1
ATOM 661 O O . LEU A 1 79 ? 18.209 6.186 -11.861 1.00 97.31 79 LEU A O 1
ATOM 665 N N . GLY A 1 80 ? 16.126 5.631 -11.230 1.00 97.19 80 GLY A N 1
ATOM 666 C CA . GLY A 1 80 ? 15.793 4.910 -12.461 1.00 97.19 80 GLY A CA 1
ATOM 667 C C . GLY A 1 80 ? 15.823 5.811 -13.700 1.00 97.19 80 GLY A C 1
ATOM 668 O O . GLY A 1 80 ? 16.373 5.428 -14.733 1.00 97.19 80 GLY A O 1
ATOM 669 N N . ALA A 1 81 ? 15.304 7.037 -13.590 1.00 98.25 81 ALA A N 1
ATOM 670 C CA . ALA A 1 81 ? 15.360 8.018 -14.673 1.00 98.25 81 ALA A CA 1
ATOM 671 C C . ALA A 1 81 ? 16.806 8.404 -15.032 1.00 98.25 81 ALA A C 1
ATOM 673 O O . ALA A 1 81 ? 17.146 8.454 -16.216 1.00 98.25 81 ALA A O 1
ATOM 674 N N . MET A 1 82 ? 17.664 8.624 -14.032 1.00 98.06 82 MET A N 1
ATOM 675 C CA . MET A 1 82 ? 19.083 8.920 -14.237 1.00 98.06 82 MET A CA 1
ATOM 676 C C . MET A 1 82 ? 19.786 7.763 -14.947 1.00 98.06 82 MET A C 1
ATOM 678 O O . MET A 1 82 ? 20.369 7.982 -16.005 1.00 98.06 82 MET A O 1
ATOM 682 N N . LEU A 1 83 ? 19.647 6.532 -14.437 1.00 97.38 83 LEU A N 1
ATOM 683 C CA . LEU A 1 83 ? 20.203 5.324 -15.060 1.00 97.38 83 LEU A CA 1
ATOM 684 C C . LEU A 1 83 ? 19.749 5.174 -16.518 1.00 97.38 83 LEU A C 1
ATOM 686 O O . LEU A 1 83 ? 20.553 4.881 -17.402 1.00 97.38 83 LEU A O 1
ATOM 690 N N . TYR A 1 84 ? 18.468 5.427 -16.801 1.00 97.25 84 TYR A N 1
ATOM 691 C CA . TYR A 1 84 ? 17.944 5.359 -18.162 1.00 97.25 84 TYR A CA 1
ATOM 692 C C . TYR A 1 84 ? 18.558 6.422 -19.084 1.00 97.25 84 TYR A C 1
ATOM 694 O O . TYR A 1 84 ? 18.887 6.132 -20.241 1.00 97.25 84 TYR A O 1
ATOM 702 N N . LYS A 1 85 ? 18.724 7.657 -18.599 1.00 97.44 85 LYS A N 1
ATOM 703 C CA . LYS A 1 85 ? 19.315 8.762 -19.369 1.00 97.44 85 LYS A CA 1
ATOM 704 C C . LYS A 1 85 ? 20.818 8.580 -19.584 1.00 97.44 85 LYS A C 1
ATOM 706 O O . LYS A 1 85 ? 21.312 8.965 -20.641 1.00 97.44 85 LYS A O 1
ATOM 711 N N . THR A 1 86 ? 21.525 7.953 -18.648 1.00 96.69 86 THR A N 1
ATOM 712 C CA . THR A 1 86 ? 22.977 7.725 -18.718 1.00 96.69 86 THR A CA 1
ATOM 713 C C . THR A 1 86 ? 23.379 6.363 -19.285 1.00 96.69 86 THR A C 1
ATOM 715 O O . THR A 1 86 ? 24.572 6.104 -19.426 1.00 96.69 86 THR A O 1
ATOM 718 N N . ARG A 1 87 ? 22.425 5.516 -19.699 1.00 95.06 87 ARG A N 1
ATOM 719 C CA . ARG A 1 87 ? 22.674 4.137 -20.175 1.00 95.06 87 ARG A CA 1
ATOM 720 C C . ARG A 1 87 ? 23.703 3.989 -21.304 1.00 95.06 87 ARG A C 1
ATOM 722 O O . ARG A 1 87 ? 24.239 2.907 -21.498 1.00 95.06 87 ARG A O 1
ATOM 729 N N . PHE A 1 88 ? 23.964 5.054 -22.064 1.00 93.75 88 PHE A N 1
ATOM 730 C CA . PHE A 1 88 ? 24.923 5.052 -23.173 1.00 93.75 88 PHE A CA 1
ATOM 731 C C . PHE A 1 88 ? 26.279 5.681 -22.839 1.00 93.75 88 PHE A C 1
ATOM 733 O O . PHE A 1 88 ? 27.156 5.684 -23.700 1.00 93.75 88 PHE A O 1
ATOM 740 N N . LEU A 1 89 ? 26.487 6.199 -21.623 1.00 92.12 89 LEU A N 1
ATOM 741 C CA . LEU A 1 89 ? 27.810 6.680 -21.212 1.00 92.12 89 LEU A CA 1
ATOM 742 C C . LEU A 1 89 ? 28.885 5.582 -21.328 1.00 92.12 89 LEU A C 1
ATOM 744 O O . LEU A 1 89 ? 29.894 5.862 -21.972 1.00 92.12 89 LEU A O 1
ATOM 748 N N . PRO A 1 90 ? 28.653 4.328 -20.877 1.00 89.56 90 PRO A N 1
ATOM 749 C CA . PRO A 1 90 ? 29.661 3.269 -20.994 1.00 89.56 90 PRO A CA 1
ATOM 750 C C . PRO A 1 90 ? 30.040 2.925 -22.442 1.00 89.56 90 PRO A C 1
ATOM 752 O O . PRO A 1 90 ? 31.142 2.454 -22.704 1.00 89.56 90 PRO A O 1
ATOM 755 N N . LEU A 1 91 ? 29.149 3.174 -23.414 1.00 82.75 91 LEU A N 1
ATOM 756 C CA . LEU A 1 91 ? 29.449 2.913 -24.827 1.00 82.75 91 LEU A CA 1
ATOM 757 C C . LEU A 1 91 ? 30.540 3.836 -25.377 1.00 82.75 91 LEU A C 1
ATOM 759 O O . LEU A 1 91 ? 31.210 3.471 -26.342 1.00 82.75 91 LEU A O 1
ATOM 763 N N . ARG A 1 92 ? 30.716 5.029 -24.797 1.00 76.38 92 ARG A N 1
ATOM 764 C CA . ARG A 1 92 ? 31.793 5.943 -25.196 1.00 76.38 92 ARG A CA 1
ATOM 765 C C . ARG A 1 92 ? 33.150 5.343 -24.850 1.00 76.38 92 ARG A C 1
ATOM 767 O O . ARG A 1 92 ? 34.009 5.286 -25.725 1.00 76.38 92 ARG A O 1
ATOM 774 N N . ASP A 1 93 ? 33.277 4.811 -23.640 1.00 75.50 93 ASP A N 1
ATOM 775 C CA . ASP A 1 93 ? 34.513 4.204 -23.148 1.00 75.50 93 ASP A CA 1
ATOM 776 C C . ASP A 1 93 ? 34.840 2.916 -23.928 1.00 75.50 93 ASP A C 1
ATOM 778 O O . ASP A 1 93 ? 35.958 2.742 -24.412 1.00 75.50 93 ASP A O 1
ATOM 782 N N . ILE A 1 94 ? 33.834 2.069 -24.192 1.00 75.62 94 ILE A N 1
ATOM 783 C CA . ILE A 1 94 ? 33.995 0.849 -25.010 1.00 75.62 94 ILE A CA 1
ATOM 784 C C . ILE A 1 94 ? 34.429 1.186 -26.446 1.00 75.62 94 ILE A C 1
ATOM 786 O O . ILE A 1 94 ? 35.281 0.502 -27.024 1.00 75.62 94 ILE A O 1
ATOM 790 N N . ARG A 1 95 ? 33.859 2.240 -27.050 1.00 65.44 95 ARG A N 1
ATOM 791 C CA . ARG A 1 95 ? 34.238 2.669 -28.405 1.00 65.44 95 ARG A CA 1
ATOM 792 C C . ARG A 1 95 ? 35.656 3.225 -28.446 1.00 65.44 95 ARG A C 1
ATOM 794 O O . ARG A 1 95 ? 36.332 3.046 -29.447 1.00 65.44 95 ARG A O 1
ATOM 801 N N . GLN A 1 96 ? 36.121 3.873 -27.385 1.00 61.31 96 GLN A N 1
ATOM 802 C CA . GLN A 1 96 ? 37.482 4.400 -27.313 1.00 61.31 96 GLN A CA 1
ATOM 803 C C . GLN A 1 96 ? 38.526 3.273 -27.230 1.00 61.31 96 GLN A C 1
ATOM 805 O O . GLN A 1 96 ? 39.565 3.354 -27.883 1.00 61.31 96 GLN A O 1
ATOM 810 N N . GLU A 1 97 ? 38.215 2.184 -26.522 1.00 59.50 97 GLU A N 1
ATOM 811 C CA . GLU A 1 97 ? 39.046 0.972 -26.473 1.00 59.50 97 GLU A CA 1
ATOM 812 C C . GLU A 1 97 ? 39.113 0.262 -27.842 1.00 59.50 97 GLU A C 1
ATOM 814 O O . GLU A 1 97 ? 40.178 -0.172 -28.279 1.00 59.50 97 GLU A O 1
ATOM 819 N N . SER A 1 98 ? 37.979 0.187 -28.550 1.00 58.91 98 SER A N 1
ATOM 820 C CA . SER A 1 98 ? 37.865 -0.471 -29.865 1.00 58.91 98 SER A CA 1
ATOM 821 C C . SER A 1 98 ? 38.298 0.405 -31.049 1.00 58.91 98 SER A C 1
ATOM 823 O O . SER A 1 98 ? 38.637 -0.121 -32.106 1.00 58.91 98 SER A O 1
ATOM 825 N N . ALA A 1 99 ? 38.353 1.727 -30.875 1.00 58.47 99 ALA A N 1
ATOM 826 C CA . ALA A 1 99 ? 38.833 2.691 -31.862 1.00 58.47 99 ALA A CA 1
ATOM 827 C C . ALA A 1 99 ? 40.319 3.047 -31.685 1.00 58.47 99 ALA A C 1
ATOM 829 O O . ALA A 1 99 ? 40.741 4.121 -32.119 1.00 58.47 99 ALA A O 1
ATOM 830 N N . ARG A 1 100 ? 41.142 2.163 -31.095 1.00 61.50 100 ARG A N 1
ATOM 831 C CA . ARG A 1 100 ? 42.595 2.256 -31.298 1.00 61.50 100 ARG A CA 1
ATOM 832 C C . ARG A 1 100 ? 42.845 2.143 -32.806 1.00 61.50 100 ARG A C 1
ATOM 834 O O . ARG A 1 100 ? 42.519 1.106 -33.382 1.00 61.50 100 ARG A O 1
ATOM 841 N N . PRO A 1 101 ? 43.373 3.185 -33.470 1.00 60.03 101 PRO A N 1
ATOM 842 C CA . PRO A 1 101 ? 43.539 3.142 -34.909 1.00 60.03 101 PRO A CA 1
ATOM 843 C C . PRO A 1 101 ? 44.525 2.026 -35.249 1.00 60.03 101 PRO A C 1
ATOM 845 O O . PRO A 1 101 ? 45.661 2.018 -34.765 1.00 60.03 101 PRO A O 1
ATOM 848 N N . SER A 1 102 ? 44.100 1.082 -36.089 1.00 62.88 102 SER A N 1
ATOM 849 C CA . SER A 1 102 ? 45.012 0.188 -36.787 1.00 62.88 102 SER A CA 1
ATOM 850 C C . SER A 1 102 ? 45.914 1.062 -37.656 1.00 62.88 102 SER A C 1
ATOM 852 O O . SER A 1 102 ? 45.516 1.553 -38.710 1.00 62.88 102 SER A O 1
ATOM 854 N N . ARG A 1 103 ? 47.136 1.331 -37.179 1.00 63.41 103 ARG A N 1
ATOM 855 C CA . ARG A 1 103 ? 48.163 1.992 -37.986 1.00 63.41 103 ARG A CA 1
ATOM 856 C C . ARG A 1 103 ? 48.473 1.096 -39.182 1.00 63.41 103 ARG A C 1
ATOM 858 O O . ARG A 1 103 ? 49.239 0.146 -39.056 1.00 63.41 103 ARG A O 1
ATOM 865 N N . VAL A 1 104 ? 47.885 1.393 -40.338 1.00 65.12 104 VAL A N 1
ATOM 866 C CA . VAL A 1 104 ? 48.307 0.798 -41.607 1.00 65.12 104 VAL A CA 1
ATOM 867 C C . VAL A 1 104 ? 49.617 1.484 -42.001 1.00 65.12 104 VAL A C 1
ATOM 869 O O . VAL A 1 104 ? 49.622 2.646 -42.403 1.00 65.12 104 VAL A O 1
ATOM 872 N N . SER A 1 105 ? 50.742 0.796 -41.798 1.00 62.97 105 SER A N 1
ATOM 873 C CA . SER A 1 105 ? 52.065 1.269 -42.217 1.00 62.97 105 SER A CA 1
ATOM 874 C C . SER A 1 105 ? 52.189 1.160 -43.738 1.00 62.97 105 SER A C 1
ATOM 876 O O . SER A 1 105 ? 52.334 0.061 -44.266 1.00 62.97 105 SER A O 1
ATOM 878 N N . TRP A 1 106 ? 52.132 2.295 -44.438 1.00 63.00 106 TRP A N 1
ATOM 879 C CA . TRP A 1 106 ? 52.270 2.380 -45.900 1.00 63.00 106 TRP A CA 1
ATOM 880 C C . TRP A 1 106 ? 53.696 2.682 -46.388 1.00 63.00 106 TRP A C 1
ATOM 882 O O . TRP A 1 106 ? 53.883 3.056 -47.540 1.00 63.00 106 TRP A O 1
ATOM 892 N N . PHE A 1 107 ? 54.726 2.486 -45.561 1.00 60.09 107 PHE A N 1
ATOM 893 C CA . PHE A 1 107 ? 56.111 2.722 -45.981 1.00 60.09 107 PHE A CA 1
ATOM 894 C C . PHE A 1 107 ? 56.930 1.436 -45.991 1.00 60.09 107 PHE A C 1
ATOM 896 O O . PHE A 1 107 ? 57.644 1.118 -45.041 1.00 60.09 107 PHE A O 1
ATOM 903 N N . ARG A 1 108 ? 56.833 0.701 -47.105 1.00 58.69 108 ARG A N 1
ATOM 904 C CA . ARG A 1 108 ? 57.855 -0.266 -47.522 1.00 58.69 108 ARG A CA 1
ATOM 905 C C . ARG A 1 108 ? 57.880 -0.454 -49.043 1.00 58.69 108 ARG A C 1
ATOM 907 O O . ARG A 1 108 ? 57.651 -1.558 -49.506 1.00 58.69 108 ARG A O 1
ATOM 914 N N . PHE A 1 109 ? 58.157 0.609 -49.799 1.00 49.25 109 PHE A N 1
ATOM 915 C CA . PHE A 1 109 ? 58.637 0.515 -51.187 1.00 49.25 109 PHE A CA 1
ATOM 916 C C . PHE A 1 109 ? 59.469 1.754 -51.546 1.00 49.25 109 PHE A C 1
ATOM 918 O O . PHE A 1 109 ? 58.925 2.768 -51.971 1.00 49.25 109 PHE A O 1
ATOM 925 N N . SER A 1 110 ? 60.777 1.699 -51.295 1.00 43.53 110 SER A N 1
ATOM 926 C CA . SER A 1 110 ? 61.848 1.664 -52.306 1.00 43.53 110 SER A CA 1
ATOM 927 C C . SER A 1 110 ? 63.211 1.765 -51.630 1.00 43.53 110 SER A C 1
ATOM 929 O O . SER A 1 110 ? 63.281 2.337 -50.521 1.00 43.53 110 SER A O 1
#

Foldseek 3Di:
DVVLVVVLVVLVPDDPVVLVVCVVVVVDDPPDDVVCSVCVSVVSVVVVCCVCVNVVQPPPNPPDDDDCADPNHGDDVVVVVVCVVCVCVVVVVVVVVVPPPPPPDPDDDD

Radius of gyration: 28.61 Å; Cα contacts (8 Å, |Δi|>4): 30; chains: 1; bounding box: 78×27×77 Å

Secondary structure (DSSP, 8-state):
-HHHHHHHHHHHHS-HHHHHHHHHTT-S-TT--HHHHHHHHHHHHHHHHIIIIIS---TT-TT----S-BTTB---HHHHHHHHHHTTHHHHHHHHHHT-----------